Protein AF-A0A956N3K9-F1 (afdb_monomer_lite)

Radius of gyration: 20.5 Å; chains: 1; bounding box: 37×35×53 Å

pLDDT: mean 87.48, std 12.35, range [37.19, 96.12]

Secondary structure (DSSP, 8-state):
------HHHHHHHHHTHHHHHTT---HHHHHHHHHHHHH-HHHHHHHHHHHHHHHHHHHHT--PPPHHHHHHHHHHHHHHHH--

Structure (mmCIF, N/CA/C/O backbone):
data_AF-A0A956N3K9-F1
#
_entry.id   AF-A0A956N3K9-F1
#
loop_
_atom_site.group_PDB
_atom_site.id
_atom_site.type_symbol
_atom_site.label_atom_id
_atom_site.label_alt_id
_atom_site.label_comp_id
_atom_site.label_asym_id
_atom_site.label_entity_id
_atom_site.label_seq_id
_atom_site.pdbx_PDB_ins_code
_atom_site.Cartn_x
_atom_site.Cartn_y
_atom_site.Cartn_z
_atom_site.occupancy
_atom_site.B_iso_or_equiv
_atom_site.auth_seq_id
_atom_site.auth_comp_id
_atom_site.auth_asym_id
_atom_site.auth_atom_id
_atom_site.pdbx_PDB_model_num
ATOM 1 N N . MET A 1 1 ? 7.385 -12.578 -25.255 1.00 37.19 1 MET A N 1
ATOM 2 C CA . MET A 1 1 ? 7.839 -11.208 -25.564 1.00 37.19 1 MET A CA 1
ATOM 3 C C . MET A 1 1 ? 7.950 -10.476 -24.238 1.00 37.19 1 MET A C 1
ATOM 5 O O . MET A 1 1 ? 6.969 -9.904 -23.792 1.00 37.19 1 MET A O 1
ATOM 9 N N . SER A 1 2 ? 9.090 -10.612 -23.561 1.00 47.81 2 SER A N 1
ATOM 10 C CA . SER A 1 2 ? 9.345 -9.986 -22.258 1.00 47.81 2 SER A CA 1
ATOM 11 C C . SER A 1 2 ? 10.654 -9.227 -22.381 1.00 47.81 2 SER A C 1
ATOM 13 O O . SER A 1 2 ? 11.724 -9.774 -22.131 1.00 47.81 2 SER A O 1
ATOM 15 N N . GLU A 1 3 ? 10.577 -7.995 -22.870 1.00 52.06 3 GLU A N 1
ATOM 16 C CA . GLU A 1 3 ? 11.743 -7.127 -22.993 1.00 52.06 3 GLU A CA 1
ATOM 17 C C . GLU A 1 3 ? 11.877 -6.277 -21.729 1.00 52.06 3 GLU A C 1
ATOM 19 O O . GLU A 1 3 ? 11.350 -5.181 -21.600 1.00 52.06 3 GLU A O 1
ATOM 24 N N . ASN A 1 4 ? 12.569 -6.898 -20.772 1.00 56.38 4 ASN A N 1
ATOM 25 C CA . ASN A 1 4 ? 13.560 -6.326 -19.866 1.00 56.38 4 ASN A CA 1
ATOM 26 C C . ASN A 1 4 ? 13.191 -5.021 -19.125 1.00 56.38 4 ASN A C 1
ATOM 28 O O . ASN A 1 4 ? 13.627 -3.928 -19.492 1.00 56.38 4 ASN A O 1
ATOM 32 N N . CYS A 1 5 ? 12.499 -5.163 -17.986 1.00 60.00 5 CYS A N 1
ATOM 33 C CA . CYS A 1 5 ? 12.510 -4.149 -16.926 1.00 60.00 5 CYS A CA 1
ATOM 34 C C . CYS A 1 5 ? 13.966 -3.849 -16.519 1.00 60.00 5 CYS A C 1
ATOM 36 O O . CYS A 1 5 ? 14.706 -4.785 -16.195 1.00 60.00 5 CYS A O 1
ATOM 38 N N . PRO A 1 6 ? 14.399 -2.578 -16.434 1.00 71.44 6 PRO A N 1
ATOM 39 C CA . PRO A 1 6 ? 15.658 -2.255 -15.779 1.00 71.44 6 PRO A CA 1
ATOM 40 C C . PRO A 1 6 ? 15.570 -2.666 -14.303 1.00 71.44 6 PRO A C 1
ATOM 42 O O . PRO A 1 6 ? 14.863 -2.038 -13.514 1.00 71.44 6 PRO A O 1
ATOM 45 N N . ARG A 1 7 ? 16.305 -3.723 -13.928 1.00 78.81 7 ARG A N 1
ATOM 46 C CA . ARG A 1 7 ? 16.285 -4.351 -12.590 1.00 78.81 7 ARG A CA 1
ATOM 47 C C . ARG A 1 7 ? 16.339 -3.344 -11.436 1.00 78.81 7 ARG A C 1
ATOM 49 O O . ARG A 1 7 ? 15.635 -3.513 -10.449 1.00 78.81 7 ARG A O 1
ATOM 56 N N . GLN A 1 8 ? 17.110 -2.270 -11.600 1.00 84.38 8 GLN A N 1
ATOM 57 C CA . GLN A 1 8 ? 17.265 -1.199 -10.610 1.00 84.38 8 GLN A CA 1
ATOM 58 C C . GLN A 1 8 ? 15.960 -0.429 -10.335 1.00 84.38 8 GLN A C 1
ATOM 60 O O . GLN A 1 8 ? 15.700 -0.048 -9.198 1.00 84.38 8 GLN A O 1
ATOM 65 N N . VAL A 1 9 ? 15.114 -0.209 -11.349 1.00 85.31 9 VAL A N 1
ATOM 66 C CA . VAL A 1 9 ? 13.826 0.487 -11.178 1.00 85.31 9 VAL A CA 1
ATOM 67 C C . VAL A 1 9 ? 12.807 -0.443 -10.525 1.00 85.31 9 VAL A C 1
ATOM 69 O O . VAL A 1 9 ? 12.125 -0.029 -9.592 1.00 85.31 9 VAL A O 1
ATOM 72 N N . CYS A 1 10 ? 12.778 -1.714 -10.940 1.00 92.50 10 CYS A N 1
ATOM 73 C CA . CYS A 1 10 ? 12.003 -2.759 -10.271 1.00 92.50 10 CYS A CA 1
ATOM 74 C C . CYS A 1 10 ? 12.383 -2.853 -8.768 1.00 92.50 10 CYS A C 1
ATOM 76 O O . CYS A 1 10 ? 11.513 -2.871 -7.897 1.00 92.50 10 CYS A O 1
ATOM 78 N N . GLU A 1 11 ? 13.678 -2.847 -8.432 1.00 91.62 11 GLU A N 1
ATOM 79 C CA . GLU A 1 11 ? 14.167 -2.837 -7.043 1.00 91.62 11 GLU A CA 1
ATOM 80 C C . GLU A 1 11 ? 13.753 -1.574 -6.279 1.00 91.62 11 GLU A C 1
ATOM 82 O O . GLU A 1 11 ? 13.307 -1.669 -5.135 1.00 91.62 11 GLU A O 1
ATOM 87 N N . ARG A 1 12 ? 13.822 -0.401 -6.916 1.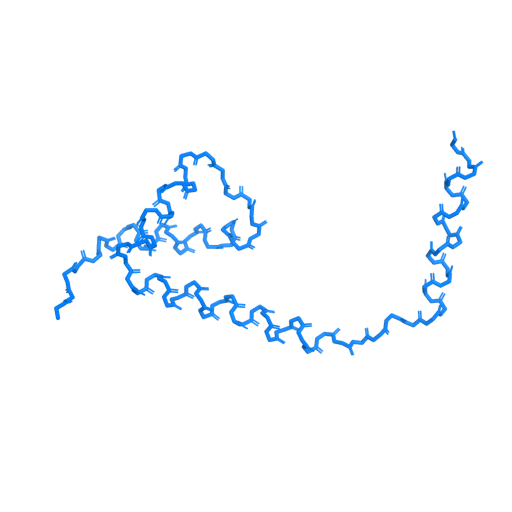00 92.44 12 ARG A N 1
ATOM 88 C CA . ARG A 1 12 ? 13.372 0.858 -6.310 1.00 92.44 12 ARG A CA 1
ATOM 89 C C . ARG A 1 12 ? 11.870 0.849 -6.017 1.00 92.44 12 ARG A C 1
ATOM 91 O O . ARG A 1 12 ? 11.467 1.281 -4.943 1.00 92.44 12 ARG A O 1
ATOM 98 N N . VAL A 1 13 ? 11.042 0.299 -6.908 1.00 92.88 13 VAL A N 1
ATOM 99 C CA . VAL A 1 13 ? 9.603 0.114 -6.646 1.00 92.88 13 VAL A CA 1
ATOM 100 C C . VAL A 1 13 ? 9.373 -0.815 -5.454 1.00 92.88 13 VAL A C 1
ATOM 102 O O . VAL A 1 13 ? 8.523 -0.517 -4.621 1.00 92.88 13 VAL A O 1
ATOM 105 N N . ARG A 1 14 ? 10.150 -1.899 -5.315 1.00 92.62 14 ARG A N 1
ATOM 106 C CA . ARG A 1 14 ? 10.065 -2.786 -4.139 1.00 92.62 14 ARG A CA 1
ATOM 107 C C . ARG A 1 14 ? 10.440 -2.070 -2.841 1.00 92.62 14 ARG A C 1
ATOM 109 O O . ARG A 1 14 ? 9.801 -2.318 -1.825 1.00 92.62 14 ARG A O 1
ATOM 116 N N . GLN A 1 15 ? 11.445 -1.194 -2.863 1.00 94.06 15 GLN A N 1
ATOM 117 C CA . GLN A 1 15 ? 11.838 -0.395 -1.694 1.00 94.06 15 GLN A CA 1
ATOM 118 C C . GLN A 1 15 ? 10.742 0.593 -1.281 1.00 94.06 15 GLN A C 1
ATOM 120 O O . GLN A 1 15 ? 10.472 0.744 -0.095 1.00 94.06 15 GLN A O 1
ATOM 125 N N . LEU A 1 16 ? 10.077 1.209 -2.260 1.00 95.12 16 LEU A N 1
ATOM 126 C CA . LEU A 1 16 ? 9.000 2.180 -2.050 1.00 95.12 16 LEU A CA 1
ATOM 127 C C . LEU A 1 16 ? 7.618 1.529 -1.890 1.00 95.12 16 LEU A C 1
ATOM 129 O O . LEU A 1 16 ? 6.608 2.226 -1.834 1.00 95.12 16 LEU A O 1
ATOM 133 N N . LEU A 1 17 ? 7.544 0.196 -1.848 1.00 94.31 17 LEU A N 1
ATOM 134 C CA . LEU A 1 17 ? 6.275 -0.522 -1.881 1.00 94.31 17 LEU A CA 1
ATOM 135 C C . LEU A 1 17 ? 5.421 -0.238 -0.643 1.00 94.31 17 L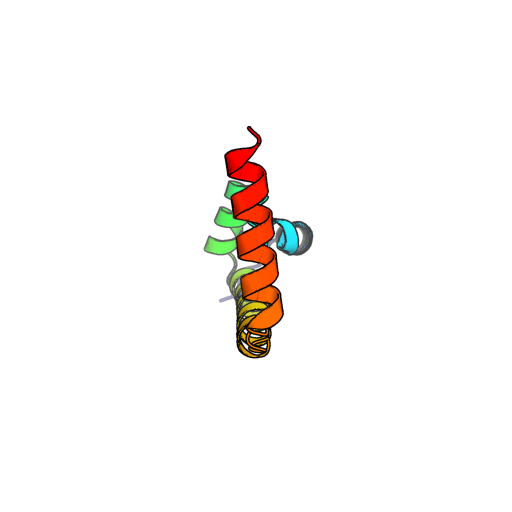EU A C 1
ATOM 137 O O . LEU A 1 17 ? 4.215 -0.075 -0.783 1.00 94.31 17 LEU A O 1
ATOM 141 N N . SER A 1 18 ? 6.023 -0.147 0.544 1.00 93.44 18 SER A N 1
ATOM 142 C CA . SER A 1 18 ? 5.290 0.196 1.769 1.00 93.44 18 SER A CA 1
ATOM 143 C C . SER A 1 18 ? 4.674 1.595 1.667 1.00 93.44 18 SER A C 1
ATOM 145 O O . SER A 1 18 ? 3.460 1.731 1.757 1.00 93.44 18 SER A O 1
ATOM 147 N N . GLU A 1 19 ? 5.482 2.604 1.325 1.00 95.50 19 GLU A N 1
ATOM 148 C CA . GLU A 1 19 ? 5.027 3.991 1.134 1.00 95.50 19 GLU A CA 1
ATOM 149 C C . GLU A 1 19 ? 3.951 4.102 0.038 1.00 95.50 19 GLU A C 1
ATOM 151 O O . GLU A 1 19 ? 3.025 4.908 0.137 1.00 95.50 19 GLU A O 1
ATOM 156 N N . LEU A 1 20 ? 4.046 3.282 -1.016 1.00 93.50 20 LEU A N 1
ATOM 157 C CA . LEU A 1 20 ? 3.030 3.196 -2.066 1.00 93.50 20 LEU A CA 1
ATOM 158 C C . LEU A 1 20 ? 1.704 2.632 -1.539 1.00 93.50 20 LEU A C 1
ATOM 160 O O . LEU A 1 20 ? 0.640 3.086 -1.953 1.00 93.50 20 LEU A O 1
ATOM 164 N N . LEU A 1 21 ? 1.754 1.605 -0.689 1.00 93.00 21 LEU A N 1
ATOM 165 C CA . LEU A 1 21 ? 0.569 0.934 -0.146 1.00 93.00 21 LEU A CA 1
ATOM 166 C C . LEU A 1 21 ? -0.126 1.765 0.937 1.00 93.00 21 LEU A C 1
ATOM 168 O O . LEU A 1 21 ? -1.348 1.667 1.072 1.00 93.00 21 LEU A O 1
ATOM 172 N N . ASP A 1 22 ? 0.641 2.586 1.650 1.00 93.25 22 ASP A N 1
ATOM 173 C CA . ASP A 1 22 ? 0.169 3.484 2.704 1.00 93.25 22 ASP A CA 1
ATOM 174 C C . ASP A 1 22 ? -0.238 4.881 2.178 1.00 93.25 22 ASP A C 1
ATOM 176 O O . ASP A 1 22 ? -0.676 5.729 2.951 1.00 93.25 22 ASP A O 1
ATOM 180 N N . ASP A 1 23 ? -0.168 5.110 0.857 1.00 91.25 23 ASP A N 1
ATOM 181 C CA . ASP A 1 23 ? -0.483 6.388 0.182 1.00 91.25 23 ASP A CA 1
ATOM 182 C C . ASP A 1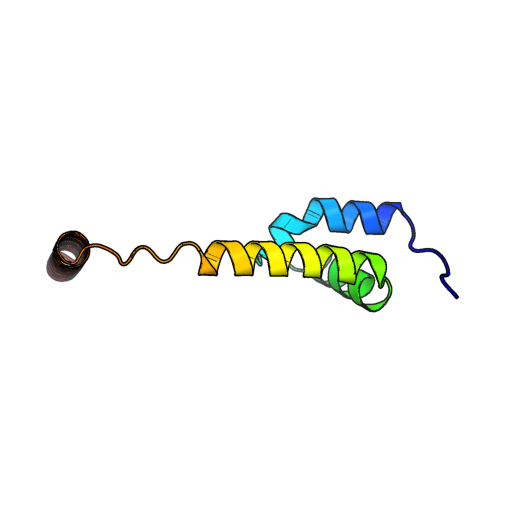 23 ? 0.410 7.566 0.643 1.00 91.25 23 ASP A C 1
ATOM 184 O O . ASP A 1 23 ? 0.024 8.738 0.641 1.00 91.25 23 ASP A O 1
ATOM 188 N N . GLU A 1 24 ? 1.648 7.257 1.036 1.00 95.62 24 GLU A N 1
ATOM 189 C CA . GLU A 1 24 ? 2.630 8.227 1.537 1.00 95.62 24 GLU A CA 1
ATOM 190 C C . GLU A 1 24 ? 3.554 8.771 0.438 1.00 95.62 24 GLU A C 1
ATOM 192 O O . GLU A 1 24 ? 4.156 9.837 0.602 1.00 95.62 24 GLU A O 1
ATOM 197 N N . LEU A 1 25 ? 3.623 8.097 -0.715 1.00 93.44 25 LEU A N 1
ATOM 198 C CA . LEU A 1 25 ? 4.372 8.572 -1.880 1.00 93.44 25 LEU A CA 1
ATOM 199 C C . LEU A 1 25 ? 3.764 9.842 -2.478 1.00 93.44 25 LEU A C 1
ATOM 201 O O . LEU A 1 25 ? 2.559 9.940 -2.709 1.00 93.44 25 LEU A O 1
ATOM 205 N N . ARG A 1 26 ? 4.614 10.824 -2.802 1.00 92.44 26 ARG A N 1
ATOM 206 C CA . ARG A 1 26 ? 4.181 12.128 -3.328 1.00 92.44 26 ARG A CA 1
ATOM 207 C C . ARG A 1 26 ? 5.090 12.649 -4.433 1.00 92.44 26 ARG A C 1
ATOM 209 O O . ARG A 1 26 ? 6.255 12.273 -4.554 1.00 92.44 26 ARG A O 1
ATOM 216 N N . GLY A 1 27 ? 4.540 13.577 -5.213 1.00 93.88 27 GLY A N 1
ATOM 217 C CA . GLY A 1 27 ? 5.278 14.332 -6.221 1.00 93.88 27 GLY A CA 1
ATOM 218 C C . GLY A 1 27 ? 5.913 13.438 -7.283 1.00 93.88 27 GLY A C 1
ATOM 219 O O . GLY A 1 27 ? 5.300 12.487 -7.761 1.00 93.88 27 GLY A O 1
ATOM 220 N N . VAL A 1 28 ? 7.156 13.757 -7.642 1.00 92.94 28 VAL A N 1
ATOM 221 C CA . VAL A 1 28 ? 7.892 13.103 -8.736 1.00 92.94 28 VAL A CA 1
ATOM 222 C C . VAL A 1 28 ? 8.051 11.599 -8.505 1.00 92.94 28 VAL A C 1
ATOM 224 O O . VAL A 1 28 ? 7.902 10.819 -9.438 1.00 92.94 28 VAL A O 1
ATOM 227 N N . VAL A 1 29 ? 8.272 11.175 -7.258 1.00 91.44 29 VAL A N 1
ATOM 228 C CA . VAL A 1 29 ? 8.511 9.762 -6.925 1.00 91.44 29 VAL A CA 1
ATOM 229 C C . VAL A 1 29 ? 7.276 8.904 -7.206 1.00 91.44 29 VAL A C 1
ATOM 231 O O . VAL A 1 29 ? 7.393 7.808 -7.750 1.00 91.44 29 VAL A O 1
ATOM 234 N N . LEU A 1 30 ? 6.079 9.414 -6.900 1.00 94.00 30 LEU A N 1
ATOM 235 C CA . LEU A 1 30 ? 4.831 8.712 -7.196 1.00 94.00 30 LEU A CA 1
ATOM 236 C C . LEU A 1 30 ? 4.627 8.530 -8.705 1.00 94.00 30 LEU A C 1
ATOM 238 O O . LEU A 1 30 ? 4.219 7.458 -9.151 1.00 94.00 30 LEU A O 1
ATOM 242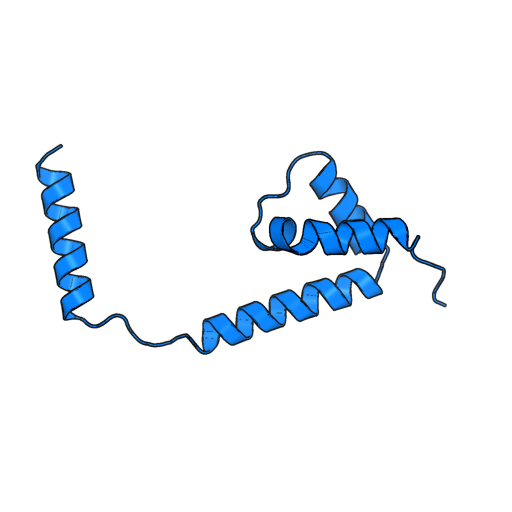 N N . GLU A 1 31 ? 4.934 9.556 -9.496 1.00 93.44 31 GLU A N 1
ATOM 243 C CA . GLU A 1 31 ? 4.788 9.508 -10.953 1.00 93.44 31 GLU A CA 1
ATOM 244 C C . GLU A 1 31 ? 5.821 8.584 -11.616 1.00 93.44 31 GLU A 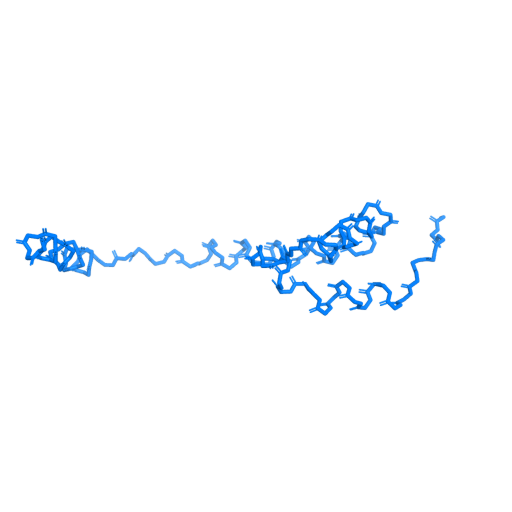C 1
ATOM 246 O O . GLU A 1 31 ? 5.481 7.863 -12.558 1.00 93.44 31 GLU A O 1
ATOM 251 N N . GLU A 1 32 ? 7.048 8.525 -11.090 1.00 92.06 32 GLU A N 1
ATOM 252 C CA . GLU A 1 32 ? 8.067 7.550 -11.506 1.00 92.06 32 GLU A CA 1
ATOM 253 C C . GLU A 1 32 ? 7.590 6.112 -11.266 1.00 92.06 32 GLU A C 1
ATOM 255 O O . GLU A 1 32 ? 7.614 5.284 -12.181 1.00 92.06 32 GLU A O 1
ATOM 260 N N . VAL A 1 33 ? 7.089 5.824 -10.060 1.00 93.00 33 VAL A N 1
ATOM 261 C CA . VAL A 1 33 ? 6.558 4.500 -9.702 1.00 93.00 33 VAL A CA 1
ATOM 262 C C . VAL A 1 33 ? 5.350 4.147 -10.571 1.00 93.00 33 VAL A C 1
ATOM 264 O O . VAL A 1 33 ? 5.296 3.056 -11.133 1.00 93.00 33 VAL A O 1
ATOM 267 N N . ARG A 1 34 ? 4.396 5.067 -10.756 1.00 92.31 34 ARG A N 1
ATOM 268 C CA . ARG A 1 34 ? 3.217 4.847 -11.614 1.00 92.31 34 ARG A CA 1
ATOM 269 C C . ARG A 1 34 ? 3.588 4.585 -13.063 1.00 92.31 34 ARG A C 1
ATOM 271 O O . ARG A 1 34 ? 2.983 3.727 -13.697 1.00 92.31 34 ARG A O 1
ATOM 278 N N . THR A 1 35 ? 4.569 5.313 -13.585 1.00 92.81 35 THR A N 1
ATOM 279 C CA . THR A 1 35 ? 5.069 5.093 -14.943 1.00 92.81 35 THR A CA 1
ATOM 280 C C . THR A 1 35 ? 5.661 3.700 -15.061 1.00 92.81 35 THR A C 1
ATOM 282 O O . THR A 1 35 ? 5.251 2.950 -15.938 1.00 92.81 35 THR A O 1
ATOM 285 N N . HIS A 1 36 ? 6.492 3.294 -14.101 1.00 92.31 36 HIS A N 1
ATOM 286 C CA . HIS A 1 36 ? 7.039 1.945 -14.083 1.00 92.31 36 HIS A CA 1
ATOM 287 C C . HIS A 1 36 ? 5.960 0.853 -14.042 1.00 92.31 36 HIS A C 1
ATOM 289 O O . HIS A 1 36 ? 6.042 -0.124 -14.781 1.00 92.31 36 HIS A O 1
ATOM 295 N N . LEU A 1 37 ? 4.927 1.024 -13.215 1.00 92.50 37 LEU A N 1
ATOM 296 C CA . LEU A 1 37 ? 3.825 0.065 -13.113 1.00 92.50 37 LEU A CA 1
ATOM 297 C C . LEU A 1 37 ? 2.977 -0.028 -14.389 1.00 92.50 37 LEU A C 1
ATOM 299 O O . LEU A 1 37 ? 2.318 -1.039 -14.591 1.00 92.50 37 LEU A O 1
ATOM 303 N N . ARG A 1 38 ? 2.981 0.981 -15.269 1.00 92.06 38 ARG A N 1
ATOM 304 C CA . ARG A 1 38 ? 2.321 0.865 -16.582 1.00 92.06 38 ARG A CA 1
ATOM 305 C C . ARG A 1 38 ? 3.096 -0.029 -17.543 1.00 92.06 38 ARG A C 1
ATOM 307 O O . ARG A 1 38 ? 2.480 -0.744 -18.326 1.00 92.06 38 ARG A O 1
ATOM 314 N N . ASP A 1 39 ? 4.420 -0.004 -17.443 1.00 89.81 39 ASP A N 1
ATOM 315 C CA . ASP A 1 39 ? 5.309 -0.630 -18.421 1.00 89.81 39 ASP A CA 1
ATOM 316 C C . ASP A 1 39 ? 5.858 -1.991 -17.951 1.00 89.81 39 ASP A C 1
ATOM 318 O O . ASP A 1 39 ? 6.368 -2.768 -18.757 1.00 89.81 39 ASP A O 1
ATOM 322 N N . CYS A 1 40 ? 5.751 -2.309 -16.654 1.00 92.88 40 CYS A N 1
ATOM 323 C CA . CYS A 1 40 ? 6.344 -3.500 -16.047 1.00 92.88 40 CYS A CA 1
ATOM 324 C C . CYS A 1 40 ? 5.286 -4.459 -15.464 1.00 92.88 40 CYS A C 1
ATOM 326 O O . CYS A 1 40 ? 4.849 -4.271 -14.322 1.00 92.88 40 CYS A O 1
ATOM 328 N N . PRO A 1 41 ? 4.905 -5.531 -16.190 1.00 90.56 41 PRO A N 1
ATOM 329 C CA . PRO A 1 41 ? 3.906 -6.489 -15.714 1.00 90.56 41 PRO A CA 1
ATOM 330 C C . PRO A 1 41 ? 4.351 -7.239 -14.451 1.00 90.56 41 PRO A C 1
ATOM 332 O O . PRO A 1 41 ? 3.519 -7.537 -13.598 1.00 90.56 41 PRO A O 1
ATOM 335 N N . ASP A 1 42 ? 5.652 -7.490 -14.285 1.00 91.00 42 ASP A N 1
ATOM 336 C CA . ASP A 1 42 ? 6.181 -8.176 -13.100 1.00 91.00 42 ASP A CA 1
ATOM 337 C C . ASP A 1 42 ? 5.974 -7.339 -11.829 1.00 91.00 42 ASP A C 1
ATOM 339 O O . ASP A 1 42 ? 5.523 -7.853 -10.807 1.00 91.00 42 ASP A O 1
ATOM 343 N N . CYS A 1 43 ? 6.229 -6.026 -11.889 1.00 93.25 43 CYS A N 1
ATOM 344 C CA . CYS A 1 43 ? 5.980 -5.145 -10.747 1.00 93.25 43 CYS A CA 1
ATOM 345 C C . CYS A 1 43 ? 4.487 -4.995 -10.440 1.00 93.25 43 CYS A C 1
ATOM 347 O O . CYS A 1 43 ? 4.124 -4.912 -9.267 1.00 93.25 43 CYS A O 1
ATOM 349 N N . VAL A 1 44 ? 3.622 -4.993 -11.461 1.00 93.62 44 VAL A N 1
ATOM 350 C CA . VAL A 1 44 ? 2.163 -4.997 -11.260 1.00 93.62 44 VAL A CA 1
ATOM 351 C C . VAL A 1 44 ? 1.734 -6.244 -10.496 1.00 93.62 44 VAL A C 1
ATOM 353 O O . VAL A 1 44 ? 1.050 -6.127 -9.481 1.00 93.62 44 VAL A O 1
ATOM 356 N N . LEU A 1 45 ? 2.187 -7.423 -10.932 1.00 94.38 45 LEU A N 1
ATOM 357 C CA . LEU A 1 45 ? 1.878 -8.692 -10.273 1.00 94.38 45 LEU A CA 1
ATOM 358 C C . LEU A 1 45 ? 2.341 -8.708 -8.811 1.00 94.38 45 LEU A C 1
ATOM 360 O O . LEU A 1 45 ? 1.573 -9.098 -7.929 1.00 94.38 45 LEU A O 1
ATOM 364 N N . GLU A 1 46 ? 3.563 -8.248 -8.538 1.00 93.06 46 GLU A N 1
ATOM 365 C CA . GLU A 1 46 ? 4.099 -8.179 -7.175 1.00 93.06 46 GLU A CA 1
ATOM 366 C C . GLU A 1 46 ? 3.267 -7.233 -6.293 1.00 93.06 46 GLU A C 1
ATOM 368 O O . GLU A 1 46 ? 2.825 -7.629 -5.212 1.00 93.06 46 GLU A O 1
ATOM 373 N N . VAL A 1 47 ? 2.980 -6.012 -6.757 1.00 94.56 47 VAL A N 1
ATOM 374 C CA . VAL A 1 47 ? 2.179 -5.025 -6.009 1.00 94.56 47 VAL A CA 1
ATOM 375 C C . VAL A 1 47 ? 0.770 -5.551 -5.734 1.00 94.56 47 VAL A C 1
ATOM 377 O O . VAL A 1 47 ? 0.269 -5.439 -4.610 1.00 94.56 47 VAL A O 1
ATOM 380 N N . ASP A 1 48 ? 0.131 -6.161 -6.729 1.00 95.38 48 ASP A N 1
ATOM 381 C CA . ASP A 1 48 ? -1.210 -6.725 -6.585 1.00 95.38 48 ASP A CA 1
ATOM 382 C C . ASP A 1 48 ? -1.232 -7.913 -5.619 1.00 95.38 48 ASP A C 1
ATOM 384 O O . ASP A 1 48 ? -2.175 -8.051 -4.830 1.00 95.38 48 ASP A O 1
ATOM 388 N N . SER A 1 49 ? -0.183 -8.740 -5.608 1.00 95.75 49 SER A N 1
ATOM 389 C CA . SER A 1 49 ? -0.052 -9.850 -4.658 1.00 95.75 49 SER A CA 1
ATOM 390 C C . SER A 1 49 ? -0.013 -9.358 -3.205 1.00 95.75 49 SER A C 1
ATOM 392 O O . SER A 1 49 ? -0.703 -9.906 -2.335 1.00 95.75 49 SER A O 1
ATOM 394 N N . VAL A 1 50 ? 0.706 -8.263 -2.941 1.00 95.50 50 VAL A N 1
ATOM 395 C CA . VAL A 1 50 ? 0.795 -7.668 -1.603 1.00 95.50 50 VAL A CA 1
ATOM 396 C C . VAL A 1 50 ? -0.525 -7.002 -1.220 1.00 95.50 50 VAL A C 1
ATOM 398 O O . VAL A 1 50 ? -1.037 -7.253 -0.127 1.00 95.50 50 VAL A O 1
ATOM 401 N N . LYS A 1 51 ? -1.163 -6.255 -2.132 1.00 94.12 51 LYS A N 1
ATOM 402 C CA . LYS A 1 51 ? -2.508 -5.689 -1.906 1.00 94.12 51 LYS A CA 1
ATOM 403 C C . LYS A 1 51 ? -3.535 -6.767 -1.574 1.00 94.12 51 LYS A C 1
ATOM 405 O O . LYS A 1 51 ? -4.347 -6.601 -0.660 1.00 94.12 51 LYS A O 1
ATOM 410 N N . LYS A 1 52 ? -3.498 -7.893 -2.292 1.00 94.81 52 LYS A N 1
ATOM 411 C CA . LYS A 1 52 ? -4.364 -9.045 -2.028 1.00 94.81 52 LYS A CA 1
ATOM 412 C C . LYS A 1 52 ? -4.098 -9.632 -0.645 1.00 94.81 52 LYS A C 1
ATOM 414 O O . LYS A 1 52 ? -5.053 -9.915 0.074 1.00 94.81 52 LYS A O 1
ATOM 419 N N . THR A 1 53 ? -2.832 -9.758 -0.256 1.00 94.56 53 THR A N 1
ATOM 420 C CA . THR A 1 53 ? -2.442 -10.223 1.081 1.00 94.56 53 THR A CA 1
ATOM 421 C C . THR A 1 53 ? -3.002 -9.303 2.168 1.00 94.56 53 THR A C 1
ATOM 423 O O . THR A 1 53 ? -3.693 -9.779 3.067 1.00 94.56 53 THR A O 1
ATOM 426 N N . ILE A 1 54 ? -2.837 -7.981 2.038 1.00 91.94 54 ILE A N 1
ATOM 427 C CA . ILE A 1 54 ? -3.412 -6.985 2.964 1.00 91.94 54 ILE A CA 1
ATOM 428 C C . ILE A 1 54 ? -4.934 -7.131 3.060 1.00 91.94 54 ILE A C 1
ATOM 430 O O . ILE A 1 54 ? -5.496 -7.140 4.156 1.00 91.94 54 ILE A O 1
ATOM 434 N N . ARG A 1 55 ? -5.618 -7.270 1.919 1.00 90.75 55 ARG A N 1
ATOM 435 C CA . ARG A 1 55 ? -7.073 -7.449 1.884 1.00 90.75 55 ARG A CA 1
ATOM 436 C C . ARG A 1 55 ? -7.511 -8.700 2.645 1.00 90.75 55 ARG A C 1
ATOM 438 O O . ARG A 1 55 ? -8.468 -8.616 3.409 1.00 90.75 55 ARG A O 1
ATOM 445 N N . LEU A 1 56 ? -6.823 -9.827 2.456 1.00 91.69 56 LEU A N 1
ATOM 446 C CA . LEU A 1 56 ? -7.120 -11.075 3.165 1.00 91.69 56 LEU A CA 1
ATOM 447 C C . LEU A 1 56 ? -6.940 -10.910 4.680 1.00 91.69 56 LEU A C 1
ATOM 449 O O . LEU A 1 56 ? -7.832 -11.280 5.438 1.00 91.69 56 LEU A O 1
ATOM 453 N N . TYR A 1 57 ? -5.853 -10.273 5.127 1.00 89.56 57 TYR A N 1
ATOM 454 C CA . TYR A 1 57 ? -5.645 -9.984 6.551 1.00 89.56 57 TYR A CA 1
ATOM 455 C C . TYR A 1 57 ? -6.757 -9.108 7.143 1.00 89.56 57 TYR A C 1
ATOM 457 O O . TYR A 1 57 ? -7.280 -9.428 8.209 1.00 89.56 57 TYR A O 1
ATOM 465 N N . ARG A 1 58 ? -7.174 -8.050 6.434 1.00 85.62 58 ARG A N 1
ATOM 466 C CA . ARG A 1 58 ? -8.275 -7.168 6.867 1.00 85.62 58 ARG A CA 1
ATOM 467 C C . ARG A 1 58 ? -9.627 -7.887 6.951 1.00 85.62 58 ARG A C 1
ATOM 469 O O . ARG A 1 58 ? -10.473 -7.497 7.748 1.00 85.62 58 ARG A O 1
ATOM 476 N N . GLN A 1 59 ? -9.842 -8.917 6.133 1.00 83.69 59 GLN A N 1
ATOM 477 C CA . GLN A 1 59 ? -11.047 -9.753 6.192 1.00 83.69 59 GLN A CA 1
ATOM 478 C C . GLN A 1 59 ? -11.012 -10.748 7.357 1.00 83.69 59 GLN A C 1
ATOM 480 O O . GLN A 1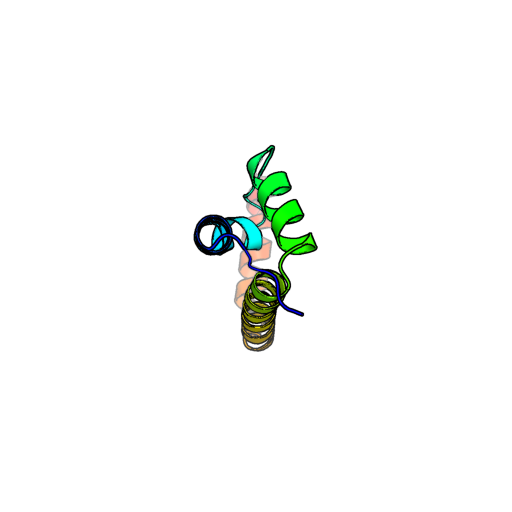 59 ? -12.053 -11.062 7.920 1.00 83.69 59 GLN A O 1
ATOM 485 N N . CYS A 1 60 ? -9.830 -11.230 7.741 1.00 74.06 60 CYS A N 1
ATOM 486 C CA . CYS A 1 60 ? -9.679 -12.122 8.890 1.00 74.06 60 CYS A CA 1
ATOM 487 C C . CYS A 1 60 ? -9.755 -11.387 10.239 1.00 74.06 60 CYS A C 1
ATOM 489 O O . CYS A 1 60 ? -10.069 -12.010 11.248 1.00 74.06 60 CYS A O 1
ATOM 491 N N . SER A 1 61 ? -9.504 -10.073 10.284 1.00 64.50 61 SER A N 1
ATOM 492 C CA . SER A 1 61 ? -9.517 -9.272 11.520 1.00 64.50 61 SER A CA 1
ATOM 493 C C . SER A 1 61 ? -10.915 -8.915 12.053 1.00 64.50 61 SER A C 1
ATOM 495 O O . SER A 1 61 ? -11.055 -7.974 12.831 1.00 64.50 61 SER A O 1
ATOM 497 N N . CYS A 1 62 ? -11.963 -9.643 11.668 1.00 61.03 62 CYS A N 1
ATOM 498 C CA . CYS A 1 62 ? -13.325 -9.428 12.154 1.00 61.03 62 CYS A CA 1
ATOM 499 C C . CYS A 1 62 ? -13.520 -9.991 13.573 1.00 61.03 62 CYS A C 1
ATOM 501 O O . CYS A 1 62 ? -14.279 -10.934 13.777 1.00 61.03 62 CYS A O 1
ATOM 503 N N . GLN A 1 63 ? -12.850 -9.408 14.568 1.00 69.25 63 GLN A N 1
ATOM 504 C CA . GLN A 1 63 ? -13.411 -9.385 15.916 1.00 69.25 63 GLN A CA 1
ATOM 505 C C . GLN A 1 63 ? -14.188 -8.083 16.058 1.00 69.25 63 GLN A C 1
ATOM 507 O O . GLN A 1 63 ? -13.611 -6.996 16.004 1.00 69.25 63 GLN A O 1
ATOM 512 N N . ASP A 1 64 ? -15.507 -8.192 16.200 1.00 73.38 64 ASP A N 1
ATOM 513 C CA . ASP A 1 64 ? -16.335 -7.040 16.527 1.00 73.38 64 ASP A CA 1
ATOM 514 C C . ASP A 1 64 ? -15.809 -6.379 17.800 1.00 73.38 64 ASP A C 1
ATOM 516 O O . ASP A 1 64 ? -15.556 -7.046 18.805 1.00 73.38 64 ASP A O 1
ATOM 520 N N . VAL A 1 65 ? -15.660 -5.052 17.763 1.00 81.62 65 VAL A N 1
ATOM 521 C CA . VAL A 1 65 ? -15.306 -4.281 18.958 1.00 81.62 65 VAL A CA 1
ATOM 522 C C . VAL A 1 65 ? -16.358 -4.574 20.032 1.00 81.62 65 VAL A C 1
ATOM 524 O O . VAL A 1 65 ? -17.545 -4.308 19.785 1.00 81.62 65 VAL A O 1
ATOM 527 N N . PRO A 1 66 ? -15.966 -5.082 21.214 1.00 90.38 66 PRO A N 1
ATOM 528 C CA . PRO A 1 66 ? -16.909 -5.349 22.287 1.00 90.38 66 PRO A CA 1
ATOM 529 C C . PRO A 1 66 ? -17.767 -4.117 22.592 1.00 90.38 66 PRO A C 1
ATOM 531 O O . PRO A 1 66 ? -17.302 -2.972 22.547 1.00 90.38 66 PRO A O 1
ATOM 534 N N . VAL A 1 67 ? -19.059 -4.340 22.834 1.00 88.38 67 VAL A N 1
ATOM 535 C CA . VAL A 1 67 ? -20.042 -3.256 22.986 1.00 88.38 67 VAL A CA 1
ATOM 536 C C . VAL A 1 67 ? -19.684 -2.313 24.138 1.00 88.38 67 VAL A C 1
ATOM 538 O O . VAL A 1 67 ? -19.854 -1.103 24.014 1.00 88.38 67 VAL A O 1
ATOM 541 N N . ASP A 1 68 ? -19.106 -2.842 25.214 1.00 93.19 68 ASP A N 1
ATOM 542 C CA . ASP A 1 68 ? -18.644 -2.084 26.374 1.00 93.19 68 ASP A CA 1
ATOM 543 C C . ASP A 1 68 ? -17.506 -1.119 26.012 1.00 93.19 68 ASP A C 1
ATOM 545 O O . ASP A 1 68 ? -17.530 0.045 26.415 1.00 93.19 68 ASP A O 1
ATOM 549 N N . ILE A 1 69 ? -16.550 -1.557 25.187 1.00 92.31 69 ILE A N 1
ATOM 550 C CA . ILE A 1 69 ? -15.449 -0.713 24.708 1.00 92.31 69 ILE A CA 1
ATOM 551 C C . ILE A 1 69 ? -15.988 0.407 23.819 1.00 92.31 69 ILE A C 1
ATOM 553 O O . ILE A 1 69 ? -15.581 1.561 23.957 1.00 92.31 69 ILE A O 1
ATOM 557 N N . ARG A 1 70 ? -16.949 0.091 22.945 1.00 91.56 70 ARG A N 1
ATOM 558 C CA . ARG A 1 70 ? -17.595 1.067 22.058 1.00 91.56 70 ARG A CA 1
ATOM 559 C C . ARG A 1 70 ? -18.333 2.153 22.839 1.00 91.56 70 ARG A C 1
ATOM 561 O O . ARG A 1 70 ? -18.158 3.331 22.538 1.00 91.56 70 ARG A O 1
ATOM 568 N N . ILE A 1 71 ? -19.108 1.766 23.855 1.00 94.75 71 ILE A N 1
ATOM 569 C CA . ILE A 1 71 ? -19.834 2.696 24.732 1.00 94.75 71 ILE A CA 1
ATOM 570 C C . ILE A 1 71 ? -18.848 3.590 25.488 1.00 94.75 71 ILE A C 1
ATOM 572 O O . ILE A 1 71 ? -18.975 4.814 25.461 1.00 94.75 71 ILE A O 1
ATOM 576 N N . ARG A 1 72 ? -17.813 3.000 26.102 1.00 95.56 72 ARG A N 1
ATOM 577 C CA . ARG A 1 72 ? -16.786 3.756 26.836 1.00 95.56 72 ARG A CA 1
ATOM 578 C C . ARG A 1 72 ? -16.069 4.764 25.941 1.00 95.56 72 ARG A C 1
ATOM 580 O O . ARG A 1 72 ? -15.858 5.899 26.359 1.00 95.56 72 ARG A O 1
ATOM 587 N N . LEU A 1 73 ? -15.722 4.374 24.714 1.00 93.75 73 LEU A N 1
ATOM 588 C CA . LEU A 1 73 ? -15.094 5.266 23.740 1.00 93.75 73 LEU A CA 1
ATOM 589 C C . LEU A 1 73 ? -16.018 6.435 23.365 1.00 93.75 73 LEU A C 1
ATOM 591 O O . LEU A 1 73 ? -15.580 7.584 23.358 1.00 93.75 73 LEU A O 1
ATOM 595 N N . GLN A 1 74 ? -17.295 6.158 23.089 1.00 95.12 74 GLN A N 1
ATOM 596 C CA . GLN A 1 74 ? -18.288 7.188 22.770 1.00 95.12 74 GLN A CA 1
ATOM 597 C C . GLN A 1 74 ? -18.483 8.184 23.918 1.00 95.12 74 GLN A C 1
ATOM 599 O O . GLN A 1 74 ? -18.580 9.385 23.669 1.00 95.12 74 GLN A O 1
ATOM 604 N N . ASP A 1 75 ? -18.504 7.711 25.163 1.00 96.00 75 ASP A N 1
ATOM 605 C CA . ASP A 1 75 ? -18.620 8.577 26.338 1.00 96.00 75 ASP A CA 1
ATOM 606 C C . ASP A 1 75 ? -17.381 9.459 26.534 1.00 96.00 75 ASP A C 1
ATOM 608 O O . ASP A 1 75 ? -17.521 10.645 26.831 1.00 96.00 75 ASP A O 1
ATOM 612 N N . VAL A 1 76 ? -16.172 8.925 26.321 1.00 96.12 76 VAL A N 1
ATOM 613 C CA . VAL A 1 76 ? -14.930 9.720 26.372 1.00 96.12 76 VAL A CA 1
ATOM 614 C C . VAL A 1 76 ? -14.941 10.813 25.303 1.00 96.12 76 VAL A C 1
ATOM 616 O O . VAL A 1 76 ? -14.669 11.972 25.613 1.00 96.12 76 VAL A O 1
ATOM 619 N N . ILE A 1 77 ? -15.311 10.474 24.064 1.00 95.69 77 ILE A N 1
ATOM 620 C CA . ILE A 1 77 ? -15.403 11.445 22.964 1.00 95.69 77 ILE A CA 1
ATOM 621 C C . ILE A 1 77 ? -16.458 12.518 23.267 1.00 95.69 77 ILE A C 1
ATOM 623 O O . ILE A 1 77 ? -16.221 13.693 22.992 1.00 95.69 77 ILE A O 1
ATOM 627 N N . ARG A 1 78 ? -17.610 12.144 23.842 1.00 95.50 78 ARG A N 1
ATOM 628 C CA . ARG A 1 78 ? -18.667 13.093 24.224 1.00 95.50 78 ARG A CA 1
ATOM 629 C C . ARG A 1 78 ? -18.169 14.093 25.265 1.00 95.50 78 ARG A C 1
ATOM 631 O O . ARG A 1 78 ? -18.255 15.291 25.030 1.00 95.50 78 ARG A O 1
ATOM 638 N N . ARG A 1 79 ? -17.565 13.605 26.353 1.00 94.88 79 ARG A N 1
ATOM 639 C CA . ARG A 1 79 ? -17.009 14.456 27.419 1.00 94.88 79 ARG A CA 1
ATOM 640 C C . ARG A 1 79 ? -15.940 15.410 26.896 1.00 94.88 79 ARG A C 1
ATOM 642 O O . ARG A 1 79 ? -15.931 16.572 27.277 1.00 94.88 79 ARG A O 1
ATOM 649 N N . ALA A 1 80 ? -15.069 14.940 26.001 1.00 92.50 80 ALA A N 1
ATOM 650 C CA . ALA A 1 80 ? -14.034 15.777 25.397 1.00 92.50 80 ALA A CA 1
ATOM 651 C C . ALA A 1 80 ? -14.612 16.913 24.532 1.00 92.50 80 ALA A C 1
ATOM 653 O O . ALA A 1 80 ? -14.008 17.974 24.444 1.00 92.50 80 ALA A O 1
ATOM 654 N N . ARG A 1 81 ? -15.783 16.706 23.912 1.00 90.88 81 ARG A N 1
ATOM 655 C CA . ARG A 1 81 ? -16.487 17.731 23.122 1.00 90.88 81 ARG A CA 1
ATOM 656 C C . ARG A 1 81 ? -17.277 18.726 23.969 1.00 90.88 81 ARG A C 1
ATOM 658 O O . ARG A 1 81 ? -17.516 19.827 23.507 1.00 90.88 81 ARG A O 1
ATOM 665 N N . GLU A 1 82 ? -17.709 18.334 25.164 1.00 88.62 82 GLU A N 1
ATOM 666 C CA . GLU A 1 82 ? -18.442 19.200 26.103 1.00 88.62 82 GLU A CA 1
ATOM 667 C C . GLU A 1 82 ? -17.505 20.089 26.945 1.00 88.62 82 GLU A C 1
ATOM 669 O O . GLU A 1 82 ? -17.966 21.019 27.601 1.00 88.62 82 GLU A O 1
ATOM 674 N N . GLN A 1 83 ? -16.201 19.788 26.956 1.00 73.00 83 GLN A N 1
ATOM 675 C CA . GLN A 1 83 ? -15.170 20.488 27.737 1.00 73.00 83 GLN A CA 1
ATOM 676 C C . GLN A 1 83 ? -14.291 21.441 26.907 1.00 73.00 83 GLN A C 1
ATOM 678 O O . GLN A 1 83 ? -13.388 22.061 27.471 1.00 73.00 83 GLN A O 1
ATOM 683 N N . GLY A 1 84 ? -14.523 21.541 25.595 1.00 57.09 84 GLY A N 1
ATOM 684 C CA . GLY A 1 84 ? -13.871 22.492 24.686 1.00 57.09 84 GLY A CA 1
ATOM 685 C C . GLY A 1 84 ? -14.878 23.471 24.110 1.00 57.09 84 GLY A C 1
ATOM 686 O O . GLY A 1 84 ? -14.465 24.618 23.840 1.00 57.09 84 GLY A O 1
#

Foldseek 3Di:
DDPDDPVVLLVVCVVCLVCVVVVNDDDPRNVSSVVSCVVPVVSVVVSVVVVVVVVVVVVVPPPPDPPVNVVVVVVVVVVVVVVD

Sequence (84 aa):
MSENCPRQVCERVRQLLSELLDDELRGVVLEEVRTHLRDCPDCVLEVDSVKKTIRLYRQCSCQDVPVDIRIRLQDVIRRAREQG